Protein AF-A0A6N9UQA6-F1 (afdb_monomer_lite)

pLDDT: mean 85.39, std 16.47, range [44.31, 98.69]

Secondary structure (DSSP, 8-state):
-HHHHHHSPPPPPPTTSTTHHHHHHHTTS-HHHHHHHHHH-GGG-SHHHHHHHHHHHHHTT-HHHHHHHHHHHHHH-SS--HHHHHHHHHHHHHHT-HHHHHHHHHHHHHH-TT-HHHHHHHHHHHHHHHHHHHHTT-----------HHHHHHHHHHHHHHHHHHHHHTTT-

Sequence (173 aa):
PRTVARALPVPLPDASDPAAVLLGGLAADTPDRIAERAQGDPALRTVETALWLCRAYLDAGNAARAEEWVARAKGWSDDYDWRIFWHRGLVHLTRGAVDGAEGEFAATYEALPGEVAPKLALGYCAEYLAERLREAGVREPGLREARPVEAQADAQAAARAGARAAQAEEFYE

Radius of gyration: 20.14 Å; chains: 1; bounding box: 54×27×59 Å

Structure (mmCIF, N/CA/C/O backbone):
data_AF-A0A6N9UQA6-F1
#
_entry.id   AF-A0A6N9UQA6-F1
#
loop_
_atom_site.group_PDB
_atom_site.id
_atom_site.type_symbol
_atom_site.label_atom_id
_atom_site.label_alt_id
_atom_site.label_comp_id
_atom_site.label_asym_id
_atom_site.label_entity_id
_atom_site.label_seq_id
_atom_site.pdbx_PDB_ins_code
_atom_site.Cartn_x
_atom_site.Cartn_y
_atom_site.Cartn_z
_atom_site.occupancy
_atom_site.B_iso_or_equiv
_atom_site.auth_seq_id
_atom_site.auth_comp_id
_atom_site.auth_asym_id
_atom_site.auth_atom_id
_atom_site.pdbx_PDB_model_num
ATOM 1 N N . PRO A 1 1 ? -3.123 0.807 14.748 1.00 91.88 1 PRO A N 1
ATOM 2 C CA . PRO A 1 1 ? -2.955 1.209 13.332 1.00 91.88 1 PRO A CA 1
ATOM 3 C C . PRO A 1 1 ? -1.733 0.587 12.624 1.00 91.88 1 PRO A C 1
ATOM 5 O O . PRO A 1 1 ? -1.930 -0.032 11.586 1.00 91.88 1 PRO A O 1
ATOM 8 N N . ARG A 1 2 ? -0.507 0.642 13.179 1.00 93.81 2 ARG A N 1
ATOM 9 C CA . ARG A 1 2 ? 0.694 0.028 12.550 1.00 93.81 2 ARG A CA 1
ATOM 10 C C . ARG A 1 2 ? 0.561 -1.468 12.251 1.00 93.81 2 ARG A C 1
ATOM 12 O O . ARG A 1 2 ? 0.870 -1.896 11.147 1.00 93.81 2 ARG A O 1
ATOM 19 N N . THR A 1 3 ? 0.089 -2.258 13.215 1.00 93.94 3 THR A N 1
ATOM 20 C CA . THR A 1 3 ? -0.109 -3.706 13.022 1.00 93.94 3 THR A CA 1
ATOM 21 C C . THR A 1 3 ? -1.114 -3.992 11.908 1.00 93.94 3 THR A C 1
ATOM 23 O O . THR A 1 3 ? -0.890 -4.883 11.098 1.00 93.94 3 THR A O 1
ATOM 26 N N . VAL A 1 4 ? -2.181 -3.190 11.820 1.00 95.81 4 VAL A N 1
ATOM 27 C CA . VAL A 1 4 ? -3.193 -3.317 10.762 1.00 95.81 4 VAL A CA 1
ATOM 28 C C . VAL A 1 4 ? -2.606 -2.994 9.393 1.00 95.81 4 VAL A C 1
ATOM 30 O O . VAL A 1 4 ? -2.830 -3.756 8.462 1.00 95.81 4 VAL A O 1
ATOM 33 N N . ALA A 1 5 ? -1.777 -1.952 9.276 1.00 95.19 5 ALA A N 1
ATOM 34 C CA . ALA A 1 5 ? -1.095 -1.629 8.020 1.00 95.19 5 ALA A CA 1
ATOM 35 C C . ALA A 1 5 ? -0.307 -2.826 7.449 1.00 95.19 5 ALA A C 1
ATOM 37 O O . ALA A 1 5 ? -0.316 -3.056 6.245 1.00 95.19 5 ALA A O 1
ATOM 38 N N . ARG A 1 6 ? 0.331 -3.626 8.313 1.00 93.12 6 ARG A N 1
ATOM 39 C CA . ARG A 1 6 ? 1.071 -4.831 7.897 1.00 93.12 6 ARG A CA 1
ATOM 40 C C . ARG A 1 6 ? 0.165 -6.014 7.565 1.00 93.12 6 ARG A C 1
ATOM 42 O O . ARG A 1 6 ? 0.522 -6.823 6.716 1.00 93.12 6 ARG A O 1
ATOM 49 N N . ALA A 1 7 ? -0.985 -6.112 8.229 1.00 94.88 7 ALA A N 1
ATOM 50 C CA . ALA A 1 7 ? -1.945 -7.197 8.044 1.00 94.88 7 ALA A CA 1
ATOM 51 C C . ALA A 1 7 ? -2.837 -7.020 6.804 1.00 94.88 7 ALA A C 1
ATOM 53 O O . ALA A 1 7 ? -3.384 -8.000 6.302 1.00 94.88 7 ALA A O 1
ATOM 54 N N . LEU A 1 8 ? -2.999 -5.789 6.308 1.00 96.12 8 LEU A N 1
ATOM 55 C CA . LEU A 1 8 ? -3.788 -5.526 5.106 1.00 96.12 8 LEU A CA 1
ATOM 56 C C . LEU A 1 8 ? -3.144 -6.169 3.861 1.00 96.12 8 LEU A C 1
ATOM 58 O O . LEU A 1 8 ? -1.915 -6.205 3.771 1.00 96.12 8 LEU A O 1
ATOM 62 N N . PRO A 1 9 ? -3.937 -6.643 2.880 1.00 95.19 9 PRO A N 1
ATOM 63 C CA . PRO A 1 9 ? -3.419 -7.368 1.719 1.00 95.19 9 PRO A CA 1
ATOM 64 C C . PRO A 1 9 ? -2.337 -6.625 0.920 1.00 95.19 9 PRO A C 1
ATOM 66 O O . PRO A 1 9 ? -2.260 -5.392 0.904 1.00 95.19 9 PRO A O 1
ATOM 69 N N . VAL A 1 10 ? -1.501 -7.399 0.230 1.00 93.19 10 VAL A N 1
ATOM 70 C CA . VAL A 1 10 ? -0.534 -6.893 -0.750 1.00 93.19 10 VAL A CA 1
ATOM 71 C C . VAL A 1 10 ? -1.170 -7.027 -2.139 1.00 93.19 10 VAL A C 1
ATOM 73 O O . VAL A 1 10 ? -1.555 -8.142 -2.496 1.00 93.19 10 VAL A O 1
ATOM 76 N N . PRO A 1 11 ? -1.328 -5.933 -2.910 1.00 92.94 11 PRO A N 1
ATOM 77 C CA . PRO A 1 11 ? -1.792 -6.006 -4.292 1.00 92.94 11 PRO A CA 1
ATOM 78 C C . PRO A 1 11 ? -0.909 -6.917 -5.145 1.00 92.94 11 PRO A C 1
ATOM 80 O O . PRO A 1 11 ? 0.302 -6.980 -4.936 1.00 92.94 11 PRO A O 1
ATOM 83 N N . LEU A 1 12 ? -1.511 -7.595 -6.122 1.00 90.25 12 LEU A N 1
ATOM 84 C CA . LEU A 1 12 ? -0.745 -8.366 -7.097 1.00 90.25 12 LEU A CA 1
ATOM 85 C C . LEU A 1 12 ? 0.087 -7.416 -7.980 1.00 90.25 12 LEU A C 1
ATOM 87 O O . LEU A 1 12 ? -0.457 -6.403 -8.439 1.00 90.25 12 LEU A O 1
ATOM 91 N N . PRO A 1 13 ? 1.373 -7.729 -8.223 1.00 90.44 13 PRO A N 1
ATOM 92 C CA . PRO A 1 13 ? 2.183 -6.988 -9.182 1.00 90.44 13 PRO A CA 1
ATOM 93 C C . PRO A 1 13 ? 1.630 -7.090 -10.606 1.00 90.44 13 PRO A C 1
ATOM 95 O O . PRO A 1 13 ? 1.061 -8.119 -10.982 1.00 90.44 13 PRO A O 1
ATOM 98 N N . ASP A 1 14 ? 1.835 -6.049 -11.410 1.00 90.56 14 ASP A N 1
ATOM 99 C CA . ASP A 1 14 ? 1.577 -6.086 -12.847 1.00 90.56 14 ASP A CA 1
ATOM 100 C C . ASP A 1 14 ? 2.545 -7.066 -13.523 1.00 90.56 14 ASP A C 1
ATOM 102 O O . ASP A 1 14 ? 3.761 -6.885 -13.502 1.00 90.56 14 ASP A O 1
ATOM 106 N N . ALA A 1 15 ? 2.002 -8.116 -14.139 1.00 88.12 15 ALA A N 1
ATOM 107 C CA . ALA A 1 15 ? 2.792 -9.142 -14.813 1.00 88.12 15 ALA A CA 1
ATOM 108 C C . ALA A 1 15 ? 3.524 -8.632 -16.069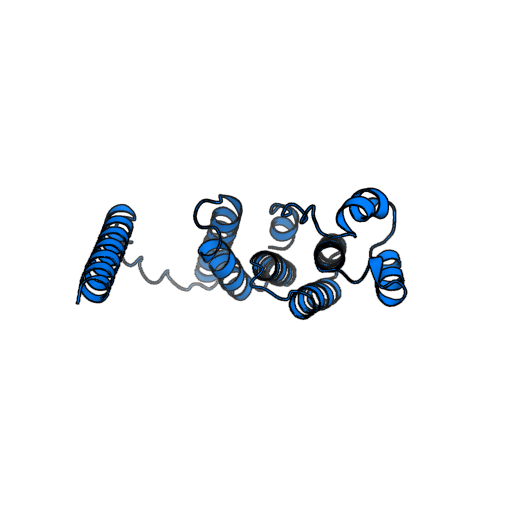 1.00 88.12 15 ALA A C 1
ATOM 110 O O . ALA A 1 15 ? 4.417 -9.318 -16.567 1.00 88.12 15 ALA A O 1
ATOM 111 N N . SER A 1 16 ? 3.139 -7.468 -16.598 1.00 89.12 16 SER A N 1
ATOM 112 C CA . SER A 1 16 ? 3.802 -6.823 -17.732 1.00 89.12 16 SER A CA 1
ATOM 113 C C . SER A 1 16 ? 5.005 -5.964 -17.327 1.00 89.12 16 SER A C 1
ATOM 115 O O . SER A 1 16 ? 5.828 -5.635 -18.184 1.00 89.12 16 SER A O 1
ATOM 117 N N . ASP A 1 17 ? 5.159 -5.649 -16.035 1.00 90.00 17 ASP A N 1
ATOM 118 C CA . ASP A 1 17 ? 6.310 -4.904 -15.533 1.00 90.00 17 ASP A CA 1
ATOM 119 C C . ASP A 1 17 ? 7.577 -5.779 -15.600 1.00 90.00 17 ASP A C 1
ATOM 121 O O . ASP A 1 17 ? 7.591 -6.905 -15.087 1.00 90.00 17 ASP A O 1
ATOM 125 N N . PRO A 1 18 ? 8.678 -5.292 -16.198 1.00 85.19 18 PRO A N 1
ATOM 126 C CA . PRO A 1 18 ? 9.885 -6.094 -16.379 1.00 85.19 18 PRO A CA 1
ATOM 127 C C . PRO A 1 18 ? 10.542 -6.502 -15.050 1.00 85.19 18 PRO A C 1
ATOM 129 O O . PRO A 1 18 ? 11.258 -7.505 -15.001 1.00 85.19 18 PRO A O 1
ATOM 132 N N . ALA A 1 19 ? 10.284 -5.776 -13.959 1.00 85.69 19 ALA A N 1
ATOM 133 C CA . ALA A 1 19 ? 10.770 -6.127 -12.634 1.00 85.69 19 ALA A CA 1
ATOM 134 C C . ALA A 1 19 ? 9.895 -7.177 -11.929 1.00 85.69 19 ALA A C 1
ATOM 136 O O . ALA A 1 19 ? 10.357 -7.770 -10.954 1.00 85.69 19 ALA A O 1
ATOM 137 N N . ALA A 1 20 ? 8.682 -7.482 -12.409 1.00 80.38 20 ALA A N 1
ATOM 138 C CA . ALA A 1 20 ? 7.761 -8.410 -11.743 1.00 80.38 20 ALA A CA 1
ATOM 139 C C . ALA A 1 20 ? 8.366 -9.809 -11.525 1.00 80.38 20 ALA A C 1
ATOM 141 O O . ALA A 1 20 ? 8.200 -10.406 -10.460 1.00 80.38 20 ALA A O 1
ATOM 142 N N . VAL A 1 21 ? 9.142 -10.309 -12.496 1.00 73.62 21 VAL A N 1
ATOM 143 C CA . VAL A 1 21 ? 9.864 -11.593 -12.387 1.00 73.62 21 VAL A CA 1
ATOM 144 C C . VAL A 1 21 ? 11.033 -11.502 -11.398 1.00 73.62 21 VAL A C 1
ATOM 146 O O . VAL A 1 21 ? 11.301 -12.449 -10.658 1.00 73.62 21 VAL A O 1
ATOM 149 N N . LEU A 1 22 ? 11.721 -10.357 -11.354 1.00 68.62 22 LEU A N 1
ATOM 150 C CA . LEU A 1 22 ? 12.877 -10.133 -10.484 1.00 68.62 22 LEU A CA 1
ATOM 151 C C . LEU A 1 22 ? 12.465 -9.997 -9.013 1.00 68.62 22 LEU A C 1
ATOM 153 O O . LEU A 1 22 ? 13.159 -10.518 -8.142 1.00 68.62 22 LEU A O 1
ATOM 157 N N . LEU A 1 23 ? 11.316 -9.385 -8.720 1.00 67.88 23 LEU A N 1
ATOM 158 C CA . LEU A 1 23 ? 10.844 -9.149 -7.348 1.00 67.88 23 LEU A CA 1
ATOM 159 C C . LEU A 1 23 ? 10.601 -10.443 -6.555 1.00 67.88 23 LEU A C 1
ATOM 161 O O . LEU A 1 23 ? 10.806 -10.453 -5.341 1.00 67.88 23 LEU A O 1
ATOM 165 N N . GLY A 1 24 ? 10.286 -11.557 -7.226 1.00 64.62 24 GLY A N 1
ATOM 166 C CA . GLY A 1 24 ? 10.223 -12.880 -6.592 1.00 64.62 24 GLY A CA 1
ATOM 167 C C . GLY A 1 24 ? 11.572 -13.373 -6.041 1.00 64.62 24 GLY A C 1
ATOM 168 O O . GLY A 1 24 ? 11.598 -14.115 -5.062 1.00 64.62 24 GLY A O 1
ATOM 169 N N . GLY A 1 25 ? 12.693 -12.933 -6.626 1.00 63.75 25 GLY A N 1
ATOM 170 C CA . GLY A 1 25 ? 14.057 -13.263 -6.189 1.00 63.75 25 GLY A CA 1
ATOM 171 C C . GLY A 1 25 ? 14.695 -12.234 -5.247 1.00 63.75 25 GLY A C 1
ATOM 172 O O . GLY A 1 25 ? 15.652 -12.559 -4.546 1.00 63.75 25 GLY A O 1
ATOM 173 N N . LEU A 1 26 ? 14.167 -11.006 -5.191 1.00 61.56 26 LEU A N 1
ATOM 174 C CA . LEU A 1 26 ? 14.715 -9.912 -4.372 1.00 61.56 26 LEU A CA 1
ATOM 175 C C . LEU A 1 26 ? 14.307 -9.991 -2.891 1.00 61.56 26 LEU A C 1
ATOM 177 O O . LEU A 1 26 ? 14.892 -9.297 -2.065 1.00 61.56 26 LEU A O 1
ATOM 181 N N . ALA A 1 27 ? 13.373 -10.877 -2.532 1.00 61.31 27 ALA A N 1
ATOM 182 C CA . ALA A 1 27 ? 12.907 -11.071 -1.155 1.00 61.31 27 ALA A CA 1
ATOM 183 C C . ALA A 1 27 ? 14.001 -11.512 -0.157 1.00 61.31 27 ALA A C 1
ATOM 185 O O . ALA A 1 27 ? 13.796 -11.415 1.051 1.00 61.31 27 ALA A O 1
ATOM 186 N N . ALA A 1 28 ? 15.153 -11.992 -0.641 1.00 66.69 28 ALA A N 1
ATOM 187 C CA . ALA A 1 28 ? 16.294 -12.366 0.197 1.00 66.69 28 ALA A CA 1
ATOM 188 C C . ALA A 1 28 ? 17.234 -11.190 0.544 1.00 66.69 28 ALA A C 1
ATOM 190 O O . ALA A 1 28 ? 18.051 -11.317 1.457 1.00 66.69 28 ALA A O 1
ATOM 191 N N . ASP A 1 29 ? 17.147 -10.065 -0.173 1.00 76.12 29 ASP A N 1
ATOM 192 C CA . ASP A 1 29 ? 17.979 -8.875 0.042 1.00 76.12 29 ASP A CA 1
ATOM 193 C C . ASP A 1 29 ? 17.264 -7.842 0.942 1.00 76.12 29 ASP A C 1
ATOM 195 O O . ASP A 1 29 ? 16.044 -7.850 1.110 1.00 76.12 29 ASP A O 1
ATOM 199 N N . THR A 1 30 ? 18.026 -6.921 1.542 1.00 87.94 30 THR A N 1
ATOM 200 C CA . THR A 1 30 ? 17.452 -5.833 2.353 1.00 87.94 30 THR A CA 1
ATOM 201 C C . THR A 1 30 ? 16.819 -4.752 1.467 1.00 87.94 30 THR A C 1
ATOM 203 O O . THR A 1 30 ? 17.320 -4.497 0.366 1.00 87.94 30 THR A O 1
ATOM 206 N N . PRO A 1 31 ? 15.776 -4.037 1.941 1.00 92.56 31 PRO A N 1
ATOM 207 C CA . PRO A 1 31 ? 15.154 -2.961 1.165 1.00 92.56 31 PRO A CA 1
ATOM 208 C C . PRO A 1 31 ? 16.150 -1.870 0.750 1.00 92.56 31 PRO A C 1
ATOM 210 O O . PRO A 1 31 ? 16.035 -1.335 -0.347 1.00 92.56 31 PRO A O 1
ATOM 213 N N . ASP A 1 32 ? 17.169 -1.580 1.566 1.00 93.75 32 ASP A N 1
ATOM 214 C CA . ASP A 1 32 ? 18.204 -0.598 1.220 1.00 93.75 32 ASP A CA 1
ATOM 215 C C . ASP A 1 32 ? 19.069 -1.039 0.033 1.00 93.75 32 ASP A C 1
ATOM 217 O O . ASP A 1 32 ? 19.308 -0.245 -0.874 1.00 93.75 32 ASP A O 1
ATOM 221 N N . ARG A 1 33 ? 19.464 -2.318 -0.031 1.00 91.44 33 ARG A N 1
ATOM 222 C CA . ARG A 1 33 ? 20.227 -2.845 -1.175 1.00 91.44 33 ARG A CA 1
ATOM 223 C C . ARG A 1 33 ? 19.424 -2.791 -2.466 1.00 91.44 33 ARG A C 1
ATOM 225 O O . ARG A 1 33 ? 19.965 -2.458 -3.518 1.00 91.44 33 ARG A O 1
ATOM 232 N N . ILE A 1 34 ? 18.135 -3.114 -2.398 1.00 91.19 34 ILE A N 1
ATOM 233 C CA . ILE A 1 34 ? 17.253 -3.036 -3.565 1.00 91.19 34 ILE A CA 1
ATOM 234 C C . ILE A 1 34 ? 17.040 -1.577 -3.982 1.00 91.19 34 ILE A C 1
ATOM 236 O O . ILE A 1 34 ? 17.119 -1.265 -5.168 1.00 91.19 34 ILE A O 1
ATOM 240 N N . ALA A 1 35 ? 16.862 -0.671 -3.018 1.00 93.62 35 ALA A N 1
ATOM 241 C CA . ALA A 1 35 ? 16.752 0.763 -3.262 1.00 93.62 35 ALA A CA 1
ATOM 242 C C . ALA A 1 35 ? 18.006 1.352 -3.931 1.00 93.62 35 ALA A C 1
ATOM 244 O O . ALA A 1 35 ? 17.875 2.209 -4.803 1.00 93.62 35 ALA A O 1
ATOM 245 N N . GLU A 1 36 ? 19.205 0.911 -3.544 1.00 93.12 36 GLU A N 1
ATOM 246 C CA . GLU A 1 36 ? 20.466 1.292 -4.192 1.00 93.12 36 GLU A CA 1
ATOM 247 C C . GLU A 1 36 ? 20.542 0.766 -5.630 1.00 93.12 36 GLU A C 1
ATOM 249 O O . GLU A 1 36 ? 20.827 1.531 -6.552 1.00 93.12 36 GLU A O 1
ATOM 254 N N . ARG A 1 37 ? 20.219 -0.515 -5.855 1.00 90.38 37 ARG A N 1
ATOM 255 C CA . ARG A 1 37 ? 20.204 -1.098 -7.208 1.00 90.38 37 ARG A CA 1
ATOM 256 C C . ARG A 1 37 ? 19.211 -0.385 -8.127 1.00 90.38 37 ARG A C 1
ATOM 258 O O . ARG A 1 37 ? 19.574 -0.057 -9.249 1.00 90.38 37 ARG A O 1
ATOM 265 N N . ALA A 1 38 ? 18.013 -0.062 -7.641 1.00 91.00 38 ALA A N 1
ATOM 266 C CA . ALA A 1 38 ? 16.995 0.661 -8.407 1.00 91.00 38 ALA A CA 1
ATOM 267 C C . ALA A 1 38 ? 17.418 2.085 -8.824 1.00 91.00 38 ALA A C 1
ATOM 269 O O . ALA A 1 38 ? 16.848 2.649 -9.756 1.00 91.00 38 ALA A O 1
ATOM 270 N N . GLN A 1 39 ? 18.414 2.682 -8.157 1.00 88.44 39 GLN A N 1
ATOM 271 C CA . GLN A 1 39 ? 18.993 3.964 -8.579 1.00 88.44 39 GLN A CA 1
ATOM 272 C C . GLN A 1 39 ? 20.021 3.804 -9.705 1.00 88.44 39 GLN A C 1
ATOM 274 O O . GLN A 1 39 ? 20.163 4.712 -10.522 1.00 88.44 39 GLN A O 1
ATOM 279 N N . GLY A 1 40 ? 20.744 2.682 -9.733 1.00 89.00 40 GLY A N 1
ATOM 280 C CA . GLY A 1 40 ? 21.806 2.417 -10.706 1.00 89.00 40 GLY A CA 1
ATOM 281 C C . GLY A 1 40 ? 21.365 1.629 -11.940 1.00 89.00 40 GLY A C 1
ATOM 282 O O . GLY A 1 40 ? 22.020 1.726 -12.975 1.00 89.00 40 GLY A O 1
ATOM 283 N N . ASP A 1 41 ? 20.274 0.869 -11.847 1.00 90.25 41 ASP A N 1
ATOM 284 C CA . ASP A 1 41 ? 19.782 -0.012 -12.906 1.00 90.25 41 ASP A CA 1
ATOM 285 C C . ASP A 1 41 ? 18.401 0.441 -13.416 1.00 90.25 41 ASP A C 1
ATOM 287 O O . ASP A 1 41 ? 17.399 0.298 -12.706 1.00 90.25 41 ASP A O 1
ATOM 291 N N . PRO A 1 42 ? 18.309 0.957 -14.658 1.00 88.94 42 PRO A N 1
ATOM 292 C CA . PRO A 1 42 ? 17.037 1.319 -15.276 1.00 88.94 42 PRO A CA 1
ATOM 293 C C . PRO A 1 42 ? 16.011 0.181 -15.322 1.00 88.94 42 PRO A C 1
ATOM 295 O O . PRO A 1 42 ? 14.817 0.470 -15.287 1.00 88.94 42 PRO A O 1
ATOM 298 N N . ALA A 1 43 ? 16.438 -1.087 -15.360 1.00 88.62 43 ALA A N 1
ATOM 299 C CA . ALA A 1 43 ? 15.532 -2.237 -15.378 1.00 88.62 43 ALA A CA 1
ATOM 300 C C . ALA A 1 43 ? 14.763 -2.420 -14.059 1.00 88.62 43 ALA A C 1
ATOM 302 O O . ALA A 1 43 ? 13.699 -3.032 -14.047 1.00 88.62 43 ALA A O 1
ATOM 303 N N . LEU A 1 44 ? 15.278 -1.866 -12.957 1.00 89.69 44 LEU A N 1
ATOM 304 C CA . LEU A 1 44 ? 14.634 -1.860 -11.640 1.00 89.69 44 LEU A CA 1
ATOM 305 C C . LEU A 1 44 ? 13.934 -0.529 -11.337 1.00 89.69 44 LEU A C 1
ATOM 307 O O . LEU A 1 44 ? 13.314 -0.369 -10.287 1.00 89.69 44 LEU A O 1
ATOM 311 N N . ARG A 1 45 ? 14.012 0.456 -12.235 1.00 92.31 45 ARG A N 1
ATOM 312 C CA . ARG A 1 45 ? 13.355 1.754 -12.059 1.00 92.31 45 ARG A CA 1
ATOM 313 C C . ARG A 1 45 ? 11.904 1.700 -12.542 1.00 92.31 45 ARG A C 1
ATOM 315 O O . ARG A 1 45 ? 11.530 2.411 -13.473 1.00 92.31 45 ARG A O 1
ATOM 322 N N . THR A 1 46 ? 11.114 0.836 -11.911 1.00 94.25 46 THR A N 1
ATOM 323 C CA . THR A 1 46 ? 9.732 0.530 -12.304 1.00 94.25 46 THR A CA 1
ATOM 324 C C . THR A 1 46 ? 8.735 0.770 -11.173 1.00 94.25 46 THR A C 1
ATOM 326 O O . THR A 1 46 ? 9.114 0.854 -9.997 1.00 94.25 46 THR A O 1
ATOM 329 N N . VAL A 1 47 ? 7.448 0.895 -11.521 1.00 95.06 47 VAL A N 1
ATOM 330 C CA . VAL A 1 47 ? 6.368 1.086 -10.539 1.00 95.06 47 VAL A CA 1
ATOM 331 C C . VAL A 1 47 ? 6.322 -0.095 -9.572 1.00 95.06 47 VAL A C 1
ATOM 333 O O . VAL A 1 47 ? 6.271 0.129 -8.362 1.00 95.06 47 VAL A O 1
ATOM 336 N N . GLU A 1 48 ? 6.443 -1.332 -10.062 1.00 94.38 48 GLU A N 1
ATOM 337 C CA . GLU A 1 48 ? 6.418 -2.517 -9.195 1.00 94.38 48 GLU A CA 1
ATOM 338 C C . GLU A 1 48 ? 7.576 -2.541 -8.200 1.00 94.38 48 GLU A C 1
ATOM 340 O O . GLU A 1 48 ? 7.377 -2.823 -7.016 1.00 94.38 48 GLU A O 1
ATOM 345 N N . THR A 1 49 ? 8.780 -2.161 -8.637 1.00 94.94 49 THR A N 1
ATOM 346 C CA . THR A 1 49 ? 9.928 -2.062 -7.725 1.00 94.94 49 THR A CA 1
ATOM 347 C C . THR A 1 49 ? 9.681 -1.019 -6.637 1.00 94.94 49 THR A C 1
ATOM 349 O O . THR A 1 49 ? 9.973 -1.254 -5.462 1.00 94.94 49 THR A O 1
ATOM 352 N N . ALA A 1 50 ? 9.104 0.129 -6.997 1.00 96.31 50 ALA A N 1
ATOM 353 C CA . ALA A 1 50 ? 8.799 1.187 -6.044 1.00 96.31 50 ALA A CA 1
ATOM 354 C C . ALA A 1 50 ? 7.705 0.791 -5.037 1.00 96.31 50 ALA A C 1
ATOM 356 O O . ALA A 1 50 ? 7.847 1.068 -3.843 1.00 96.31 50 ALA A O 1
ATOM 357 N N . LEU A 1 51 ? 6.639 0.119 -5.478 1.00 96.06 51 LEU A N 1
ATOM 358 C CA . LEU A 1 51 ? 5.574 -0.367 -4.594 1.00 96.06 51 LEU A CA 1
ATOM 359 C C . LEU A 1 51 ? 6.076 -1.481 -3.664 1.00 96.06 51 LEU A C 1
ATOM 361 O O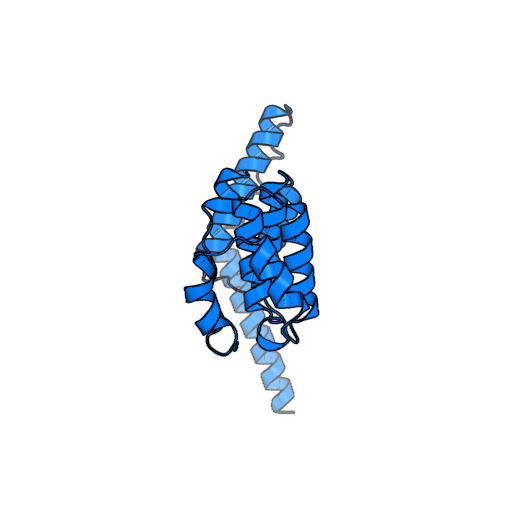 . LEU A 1 51 ? 5.796 -1.454 -2.462 1.00 96.06 51 LEU A O 1
ATOM 365 N N . TRP A 1 52 ? 6.903 -2.397 -4.172 1.00 94.94 52 TRP A N 1
ATOM 366 C CA . TRP A 1 52 ? 7.556 -3.415 -3.348 1.00 94.94 52 TRP A CA 1
ATOM 367 C C . TRP A 1 52 ? 8.458 -2.791 -2.276 1.00 94.94 52 TRP A C 1
ATOM 369 O O . TRP A 1 52 ? 8.349 -3.138 -1.098 1.00 94.94 52 TRP A O 1
ATOM 379 N N . LEU A 1 53 ? 9.296 -1.811 -2.645 1.00 95.81 53 LEU A N 1
ATOM 380 C CA . LEU A 1 53 ? 10.155 -1.088 -1.701 1.00 95.81 53 LEU A CA 1
ATOM 381 C C . LEU A 1 53 ? 9.337 -0.334 -0.655 1.00 95.81 53 LEU A C 1
ATOM 383 O O . LEU A 1 53 ? 9.681 -0.367 0.528 1.00 95.81 53 LEU A O 1
ATOM 387 N N . CYS A 1 54 ? 8.236 0.304 -1.062 1.00 97.31 54 CYS A N 1
ATOM 388 C CA . CYS A 1 54 ? 7.300 0.925 -0.132 1.00 97.31 54 CYS A CA 1
ATOM 389 C C . CYS A 1 54 ? 6.852 -0.087 0.929 1.00 97.31 54 CYS A C 1
ATOM 391 O O . CYS A 1 54 ? 7.005 0.171 2.126 1.00 97.31 54 CYS A O 1
ATOM 393 N N . ARG A 1 55 ? 6.389 -1.270 0.507 1.00 95.31 55 ARG A N 1
ATOM 394 C CA . ARG A 1 55 ? 5.927 -2.314 1.426 1.00 95.31 55 ARG A CA 1
ATOM 395 C C . ARG A 1 55 ? 7.038 -2.823 2.345 1.00 95.31 55 ARG A C 1
ATOM 397 O O . ARG A 1 55 ? 6.845 -2.849 3.559 1.00 95.31 55 ARG A O 1
ATOM 404 N N . ALA A 1 56 ? 8.213 -3.123 1.798 1.00 94.25 56 ALA A N 1
ATOM 405 C CA . ALA A 1 56 ? 9.353 -3.604 2.573 1.00 94.25 56 ALA A CA 1
ATOM 406 C C . ALA A 1 56 ? 9.796 -2.595 3.654 1.00 94.25 56 ALA A C 1
ATOM 408 O O . ALA A 1 56 ? 10.094 -2.977 4.788 1.00 94.25 56 ALA A O 1
ATOM 409 N N . TYR A 1 57 ? 9.780 -1.291 3.354 1.00 96.38 57 TYR A N 1
ATOM 410 C CA . TYR A 1 57 ? 10.076 -0.263 4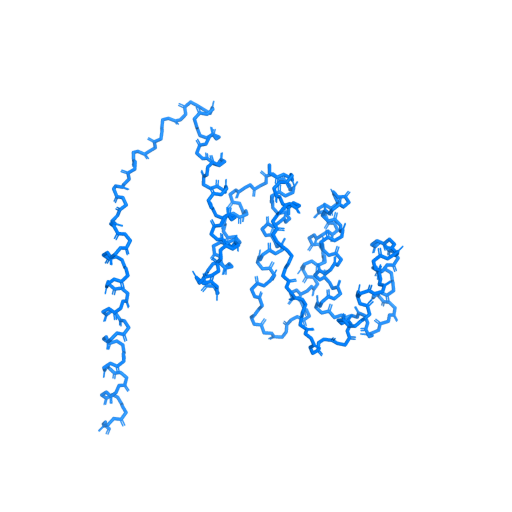.354 1.00 96.38 57 TYR A CA 1
ATOM 411 C C . TYR A 1 57 ? 8.975 -0.115 5.415 1.00 96.38 57 TYR A C 1
ATOM 413 O O . TYR A 1 57 ? 9.300 0.136 6.577 1.00 96.38 57 TYR A O 1
ATOM 421 N N . LEU A 1 58 ? 7.694 -0.308 5.079 1.00 96.12 58 LEU A N 1
ATOM 422 C CA . LEU A 1 58 ? 6.608 -0.344 6.075 1.00 96.12 58 LEU A CA 1
ATOM 423 C C . LEU A 1 58 ? 6.759 -1.533 7.040 1.00 96.12 58 LEU A C 1
ATOM 425 O O . LEU A 1 58 ? 6.591 -1.381 8.260 1.00 96.12 58 LEU A O 1
ATOM 429 N N . ASP A 1 59 ? 7.163 -2.692 6.525 1.00 92.94 59 ASP A N 1
ATOM 430 C CA . ASP A 1 59 ? 7.455 -3.884 7.329 1.00 92.94 59 ASP A CA 1
ATOM 431 C C . ASP A 1 59 ? 8.685 -3.679 8.229 1.00 92.94 59 ASP A C 1
ATOM 433 O O . ASP A 1 59 ? 8.678 -4.084 9.394 1.00 92.94 59 ASP A O 1
ATOM 437 N N . ALA A 1 60 ? 9.680 -2.918 7.767 1.00 92.31 60 ALA A N 1
ATOM 438 C CA . ALA A 1 60 ? 10.796 -2.443 8.589 1.00 92.31 60 ALA A CA 1
ATOM 439 C C . ALA A 1 60 ? 10.417 -1.292 9.552 1.00 92.31 60 ALA A C 1
ATOM 441 O O . ALA A 1 60 ? 11.211 -0.906 10.407 1.00 92.31 60 ALA A O 1
ATOM 442 N N . GLY A 1 61 ? 9.205 -0.734 9.447 1.00 91.44 61 GLY A N 1
ATOM 443 C CA . GLY A 1 61 ? 8.725 0.380 10.276 1.00 91.44 61 GLY A CA 1
ATOM 444 C C . GLY A 1 61 ? 9.226 1.766 9.849 1.00 91.44 61 GLY A C 1
ATOM 445 O O . GLY A 1 61 ? 8.997 2.744 10.562 1.00 91.44 61 GLY A O 1
ATOM 446 N N . ASN A 1 62 ? 9.870 1.876 8.687 1.00 96.00 62 ASN A N 1
ATOM 447 C CA . ASN A 1 62 ? 10.403 3.117 8.140 1.00 96.00 62 ASN A CA 1
ATOM 448 C C . ASN A 1 62 ? 9.383 3.811 7.220 1.00 96.00 62 ASN A C 1
ATOM 450 O O . ASN A 1 62 ? 9.460 3.757 5.992 1.00 96.00 62 ASN A O 1
ATOM 454 N N . ALA A 1 63 ? 8.419 4.501 7.829 1.00 96.75 63 ALA A N 1
ATOM 455 C CA . ALA A 1 63 ? 7.361 5.197 7.095 1.00 96.75 63 ALA A CA 1
ATOM 456 C C . ALA A 1 63 ? 7.858 6.384 6.247 1.00 96.75 63 ALA A C 1
ATOM 458 O O . ALA A 1 63 ? 7.144 6.822 5.349 1.00 96.75 63 ALA A O 1
ATOM 459 N N . ALA A 1 64 ? 9.037 6.944 6.539 1.00 98.06 64 ALA A N 1
ATOM 460 C CA . ALA A 1 64 ? 9.618 8.024 5.739 1.00 98.06 64 ALA A CA 1
ATOM 461 C C . ALA A 1 64 ? 10.077 7.485 4.381 1.00 98.06 64 ALA A C 1
ATOM 463 O O . ALA A 1 64 ? 9.611 7.938 3.341 1.00 98.06 64 ALA A O 1
ATOM 464 N N . ARG A 1 65 ? 10.885 6.420 4.390 1.00 98.19 65 ARG A N 1
ATOM 465 C CA . ARG A 1 65 ? 11.337 5.760 3.159 1.00 98.19 65 ARG A CA 1
ATOM 466 C C . ARG A 1 65 ? 10.180 5.176 2.360 1.00 98.19 65 ARG A C 1
ATOM 468 O O . ARG A 1 65 ? 10.163 5.309 1.141 1.00 98.19 65 ARG A O 1
ATOM 475 N N . ALA A 1 66 ? 9.191 4.590 3.033 1.00 98.25 66 ALA A N 1
ATOM 476 C CA . ALA A 1 66 ? 7.992 4.100 2.365 1.00 98.25 66 ALA A CA 1
ATOM 477 C C . ALA A 1 66 ? 7.240 5.208 1.602 1.00 98.25 66 ALA A C 1
ATOM 479 O O . ALA A 1 66 ? 6.821 4.986 0.467 1.00 98.25 66 ALA A O 1
ATOM 480 N N . GLU A 1 67 ? 7.112 6.401 2.194 1.00 98.56 67 GLU A N 1
ATOM 481 C CA . GLU A 1 67 ? 6.488 7.561 1.544 1.00 98.56 67 GLU A CA 1
ATOM 482 C C . GLU A 1 67 ? 7.270 8.015 0.307 1.00 98.56 67 GLU A C 1
ATOM 484 O O . GLU A 1 67 ? 6.688 8.256 -0.751 1.00 98.56 67 GLU A O 1
ATOM 489 N N . GLU A 1 68 ? 8.598 8.079 0.404 1.00 98.50 68 GLU A N 1
ATOM 490 C CA . GLU A 1 68 ? 9.431 8.446 -0.739 1.00 98.50 68 GLU A CA 1
ATOM 491 C C . GLU A 1 68 ? 9.268 7.464 -1.910 1.00 98.50 68 GLU A C 1
ATOM 493 O O . GLU A 1 68 ? 9.293 7.866 -3.074 1.00 98.50 68 GLU A O 1
ATOM 498 N N . TRP A 1 69 ? 9.125 6.168 -1.626 1.00 98.25 69 TRP A N 1
ATOM 499 C CA . TRP A 1 69 ? 8.979 5.144 -2.660 1.00 98.25 69 TRP A CA 1
ATOM 500 C C . TRP A 1 69 ? 7.586 5.124 -3.287 1.00 98.25 69 TRP A C 1
ATOM 502 O O . TRP A 1 69 ? 7.494 5.033 -4.509 1.00 98.25 69 TRP A O 1
ATOM 512 N N . VAL A 1 70 ? 6.507 5.330 -2.524 1.00 98.38 70 VAL A N 1
ATOM 513 C CA . VAL A 1 70 ? 5.172 5.495 -3.134 1.00 98.38 70 VAL A CA 1
ATOM 514 C C . VAL A 1 70 ? 5.067 6.798 -3.944 1.00 98.38 70 VAL A C 1
ATOM 516 O O . VAL A 1 70 ? 4.380 6.838 -4.964 1.00 98.38 70 VAL A O 1
ATOM 519 N N . ALA A 1 71 ? 5.795 7.855 -3.566 1.00 98.38 71 ALA A N 1
ATOM 520 C CA . ALA A 1 71 ? 5.900 9.069 -4.378 1.00 98.38 71 ALA A CA 1
ATOM 521 C C . ALA A 1 71 ? 6.637 8.818 -5.705 1.00 98.38 71 ALA A C 1
ATOM 523 O O . ALA A 1 71 ? 6.198 9.306 -6.746 1.00 98.38 71 ALA A O 1
ATOM 524 N N . ARG A 1 72 ? 7.711 8.014 -5.693 1.00 97.56 72 ARG A N 1
ATOM 525 C CA . ARG A 1 72 ? 8.393 7.567 -6.921 1.00 97.56 72 ARG A CA 1
ATOM 526 C C . ARG A 1 72 ? 7.480 6.724 -7.801 1.00 97.56 72 ARG A C 1
ATOM 528 O O . ARG A 1 72 ? 7.383 7.022 -8.983 1.00 97.56 72 ARG A O 1
ATOM 535 N N . ALA A 1 73 ? 6.757 5.761 -7.223 1.00 97.12 73 ALA A N 1
ATOM 536 C CA . ALA A 1 73 ? 5.768 4.967 -7.952 1.00 97.12 73 ALA A CA 1
ATOM 537 C C . ALA A 1 73 ? 4.755 5.869 -8.675 1.00 97.12 73 ALA A C 1
ATOM 539 O O . ALA A 1 73 ? 4.497 5.677 -9.857 1.00 97.12 73 ALA A O 1
ATOM 540 N N . LYS A 1 74 ? 4.259 6.923 -8.007 1.00 97.06 74 LYS A N 1
ATOM 541 C CA . LYS A 1 74 ? 3.376 7.912 -8.643 1.00 97.06 74 LYS A CA 1
ATOM 542 C C . LYS A 1 74 ? 4.044 8.697 -9.764 1.00 97.06 74 LYS A C 1
ATOM 544 O O . LYS A 1 74 ? 3.390 8.956 -10.763 1.00 97.06 74 LYS A O 1
ATOM 549 N N . GLY A 1 75 ? 5.303 9.090 -9.596 1.00 96.19 75 GLY A N 1
ATOM 550 C CA . GLY A 1 75 ? 6.053 9.809 -10.627 1.00 96.19 75 GLY A CA 1
ATOM 5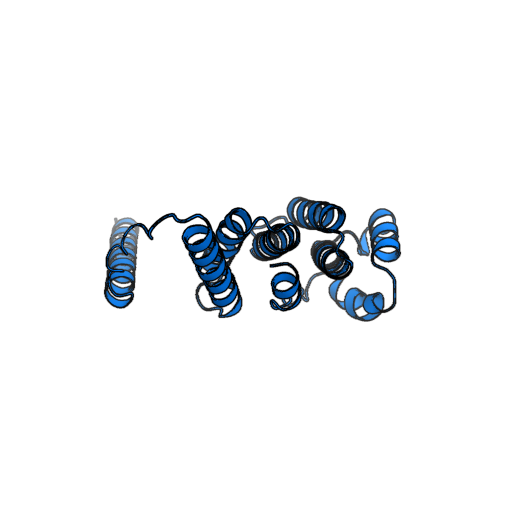51 C C . GLY A 1 75 ? 6.442 8.951 -11.834 1.00 96.19 75 GLY A C 1
ATOM 552 O O . GLY A 1 75 ? 6.773 9.509 -12.873 1.00 96.19 75 GLY A O 1
ATOM 553 N N . TRP A 1 76 ? 6.437 7.624 -11.695 1.00 93.44 76 TRP A N 1
ATOM 554 C CA . TRP A 1 76 ? 6.763 6.668 -12.761 1.00 93.44 76 TRP A CA 1
ATOM 555 C C . TRP A 1 76 ? 5.534 6.013 -13.392 1.00 93.44 76 TRP A C 1
ATOM 557 O O . TRP A 1 76 ? 5.675 5.268 -14.353 1.00 93.44 76 TRP A O 1
ATOM 567 N N . SER A 1 77 ? 4.350 6.247 -12.831 1.00 90.25 77 SER A N 1
ATOM 568 C CA . SER A 1 77 ? 3.094 5.740 -13.364 1.00 90.25 77 SER A CA 1
ATOM 569 C C . SER A 1 77 ? 2.545 6.735 -14.383 1.00 90.25 77 SER A C 1
ATOM 571 O O . SER A 1 77 ? 2.282 7.889 -14.037 1.00 90.25 77 SER A O 1
ATOM 573 N N . ASP A 1 78 ? 2.379 6.282 -15.625 1.00 81.38 78 ASP A N 1
ATOM 574 C CA . ASP A 1 78 ? 1.843 7.100 -16.720 1.00 81.38 78 ASP A CA 1
ATOM 575 C C . ASP A 1 78 ? 0.311 7.250 -16.647 1.00 81.38 78 ASP A C 1
ATOM 577 O O . ASP A 1 78 ? -0.249 8.205 -17.185 1.00 81.38 78 ASP A O 1
ATOM 581 N N . ASP A 1 79 ? -0.357 6.357 -15.909 1.00 87.25 79 ASP A N 1
ATOM 582 C CA . ASP A 1 79 ? -1.812 6.252 -15.821 1.00 87.25 79 ASP A CA 1
ATOM 583 C C . ASP A 1 79 ? -2.346 6.409 -14.386 1.00 87.25 79 ASP A C 1
ATOM 585 O O . ASP A 1 79 ? -1.630 6.584 -13.392 1.00 87.25 79 ASP A O 1
ATOM 589 N N . TYR A 1 80 ? -3.672 6.370 -14.260 1.00 91.19 80 TYR A N 1
ATOM 590 C CA . TYR A 1 80 ? -4.311 6.222 -12.961 1.00 91.19 80 TYR A CA 1
ATOM 591 C C . TYR A 1 80 ? -4.023 4.827 -12.382 1.00 91.19 80 TYR A C 1
ATOM 593 O O . TYR A 1 80 ? -4.530 3.824 -12.878 1.00 91.19 80 TYR A O 1
ATOM 601 N N . ASP A 1 81 ? -3.257 4.776 -11.290 1.00 95.62 81 ASP A N 1
ATOM 602 C CA . ASP A 1 81 ? -2.972 3.546 -10.547 1.00 95.62 81 ASP A CA 1
ATOM 603 C C . ASP A 1 81 ? -3.517 3.632 -9.113 1.00 95.62 81 ASP A C 1
ATOM 605 O O . ASP A 1 81 ? -2.999 4.360 -8.255 1.00 95.62 81 ASP A O 1
ATOM 609 N N . TRP A 1 82 ? -4.573 2.860 -8.843 1.00 97.25 82 TRP A N 1
ATOM 610 C CA . TRP A 1 82 ? -5.228 2.788 -7.535 1.00 97.25 82 TRP A CA 1
ATOM 611 C C . TRP A 1 82 ? -4.278 2.315 -6.422 1.00 97.25 82 TRP A C 1
ATOM 613 O O . TRP A 1 82 ? -4.454 2.673 -5.254 1.00 97.25 82 TRP A O 1
ATOM 623 N N . ARG A 1 83 ? -3.239 1.534 -6.762 1.00 97.75 83 ARG A N 1
ATOM 624 C CA . ARG A 1 83 ? -2.293 0.957 -5.792 1.00 97.75 83 ARG A CA 1
ATOM 625 C C . ARG A 1 83 ? -1.483 2.033 -5.093 1.00 97.75 83 ARG A C 1
ATOM 627 O O . ARG A 1 83 ? -1.014 1.809 -3.979 1.00 97.75 83 ARG A O 1
ATOM 634 N N . ILE A 1 84 ? -1.342 3.204 -5.704 1.00 98.38 84 ILE A N 1
ATOM 635 C CA . ILE A 1 84 ? -0.668 4.350 -5.097 1.00 98.38 84 ILE A CA 1
ATOM 636 C C . ILE A 1 84 ? -1.455 4.838 -3.880 1.00 98.38 84 ILE A C 1
ATOM 638 O O . ILE A 1 84 ? -0.863 5.022 -2.817 1.00 98.38 84 ILE A O 1
ATOM 642 N N . PHE A 1 85 ? -2.775 4.992 -4.013 1.00 98.50 85 PHE A N 1
ATOM 643 C CA . PHE A 1 85 ? -3.643 5.387 -2.901 1.00 98.50 85 PHE A CA 1
ATOM 644 C C . PHE A 1 85 ? -3.637 4.312 -1.813 1.00 98.50 85 PHE A C 1
ATOM 646 O O . PHE A 1 85 ? -3.417 4.611 -0.641 1.00 98.50 85 PHE A O 1
ATOM 653 N N . TRP A 1 86 ? -3.721 3.035 -2.202 1.00 98.62 86 TRP A N 1
ATOM 654 C CA . TRP A 1 86 ? -3.597 1.923 -1.257 1.00 98.62 86 TRP A CA 1
ATOM 655 C C . TRP A 1 86 ? -2.322 2.029 -0.407 1.00 98.62 86 TRP A C 1
ATOM 657 O O . TRP A 1 86 ? -2.393 2.031 0.821 1.00 98.62 86 TRP A O 1
ATOM 667 N N . HIS A 1 87 ? -1.153 2.192 -1.037 1.00 98.69 87 HIS A N 1
ATOM 668 C CA . HIS A 1 87 ? 0.125 2.283 -0.325 1.00 98.69 87 HIS A CA 1
ATOM 669 C C . HIS A 1 87 ? 0.264 3.567 0.508 1.00 98.69 87 HIS A C 1
ATOM 671 O O . HIS A 1 87 ? 0.822 3.513 1.606 1.00 98.69 87 HIS A O 1
ATOM 677 N N . ARG A 1 88 ? -0.282 4.705 0.059 1.00 98.69 88 ARG A N 1
ATOM 678 C CA . ARG A 1 88 ? -0.351 5.932 0.874 1.00 98.69 88 ARG A CA 1
ATOM 679 C C . ARG A 1 88 ? -1.191 5.728 2.132 1.00 98.69 88 ARG A C 1
ATOM 681 O O . ARG A 1 88 ? -0.746 6.105 3.216 1.00 98.69 88 ARG A O 1
ATOM 688 N N . GLY A 1 89 ? -2.333 5.048 2.029 1.00 98.62 89 GLY A N 1
ATOM 689 C CA . GLY A 1 89 ? -3.145 4.662 3.185 1.00 98.62 89 GLY A CA 1
ATOM 690 C C . GLY A 1 89 ? -2.351 3.838 4.204 1.00 98.62 89 GLY A C 1
ATOM 691 O O . GLY A 1 89 ? -2.377 4.121 5.405 1.00 98.62 89 GLY A O 1
ATOM 692 N N . LEU A 1 90 ? -1.540 2.881 3.741 1.00 98.69 90 LEU A N 1
ATOM 693 C CA . LEU A 1 90 ? -0.655 2.099 4.616 1.00 98.69 90 LEU A CA 1
ATOM 694 C C . LEU A 1 90 ? 0.431 2.956 5.292 1.00 98.69 90 LEU A C 1
ATOM 696 O O . LEU A 1 90 ? 0.729 2.753 6.476 1.00 98.69 90 LEU A O 1
ATOM 700 N N . VAL A 1 91 ? 1.009 3.931 4.579 1.00 98.69 91 VAL A N 1
ATOM 701 C CA . VAL A 1 91 ? 1.956 4.910 5.147 1.00 98.69 91 VAL A CA 1
ATOM 702 C C . VAL A 1 91 ? 1.281 5.719 6.256 1.00 98.69 91 VAL A C 1
ATOM 704 O O . VAL A 1 91 ? 1.830 5.824 7.359 1.00 98.69 91 VAL A O 1
ATOM 707 N N . HIS A 1 92 ? 0.072 6.229 6.012 1.00 98.56 92 HIS A N 1
ATOM 708 C CA . HIS A 1 92 ? -0.716 6.966 6.999 1.00 98.56 92 HIS A CA 1
ATOM 709 C C . HIS A 1 92 ? -1.022 6.124 8.243 1.00 98.56 92 HIS A C 1
ATOM 711 O O . HIS A 1 92 ? -0.720 6.555 9.361 1.00 98.56 92 HIS A O 1
ATOM 717 N N . LEU A 1 93 ? -1.508 4.888 8.078 1.00 97.94 93 LEU A N 1
ATOM 718 C CA . LEU A 1 93 ? -1.732 3.969 9.200 1.00 97.94 93 LEU A CA 1
ATOM 719 C C . LEU A 1 93 ? -0.444 3.684 9.982 1.00 97.94 93 LEU A C 1
ATOM 721 O O . LEU A 1 93 ? -0.463 3.603 11.214 1.00 97.94 93 LEU A O 1
ATOM 725 N N . THR A 1 94 ? 0.690 3.568 9.294 1.00 97.38 94 THR A N 1
ATOM 726 C CA . THR A 1 94 ? 1.983 3.320 9.942 1.00 97.38 94 THR A CA 1
ATOM 727 C C . THR A 1 94 ? 2.444 4.520 10.776 1.00 97.38 94 THR A C 1
ATOM 729 O O . THR A 1 94 ? 3.051 4.348 11.836 1.00 97.38 94 THR A O 1
ATOM 732 N N . ARG A 1 95 ? 2.092 5.739 10.355 1.00 97.19 95 ARG A N 1
ATOM 733 C CA . ARG A 1 95 ? 2.308 6.983 11.113 1.00 97.19 95 ARG A CA 1
ATOM 734 C C . ARG A 1 95 ? 1.258 7.228 12.201 1.00 97.19 95 ARG A C 1
ATOM 736 O O . ARG A 1 95 ? 1.455 8.107 13.030 1.00 97.19 95 ARG A O 1
ATOM 743 N N . GLY A 1 96 ? 0.179 6.444 12.230 1.00 96.31 96 GLY A N 1
ATOM 744 C CA . GLY A 1 96 ? -0.961 6.651 13.129 1.00 96.31 96 GLY A CA 1
ATOM 745 C C . GLY A 1 96 ? -1.927 7.750 12.673 1.00 96.31 96 GLY A C 1
ATOM 746 O O . GLY A 1 96 ? -2.816 8.115 13.432 1.00 96.31 96 GLY A O 1
ATOM 747 N N . ALA A 1 97 ? -1.778 8.259 11.449 1.00 97.56 97 ALA A N 1
ATOM 748 C CA . ALA A 1 97 ? -2.627 9.293 10.866 1.00 97.56 97 ALA A CA 1
ATOM 749 C C . ALA A 1 97 ? -3.865 8.664 10.205 1.00 97.56 97 ALA A C 1
ATOM 751 O O . ALA A 1 97 ? -3.953 8.602 8.981 1.00 97.56 97 ALA A O 1
ATOM 752 N N . VAL A 1 98 ? -4.787 8.133 11.011 1.00 98.19 98 VAL A N 1
ATOM 753 C CA . VAL A 1 98 ? -5.910 7.323 10.505 1.00 98.19 98 VAL A CA 1
ATOM 754 C C . VAL A 1 98 ? -6.901 8.133 9.661 1.00 98.19 98 VAL A C 1
ATOM 756 O O . VAL A 1 98 ? -7.357 7.608 8.653 1.00 98.19 98 VAL A O 1
ATOM 759 N N . ASP A 1 99 ? -7.135 9.413 9.967 1.00 96.75 99 ASP A N 1
ATOM 760 C CA . ASP A 1 99 ? -7.986 10.288 9.137 1.00 96.75 99 ASP A CA 1
ATOM 761 C C . ASP A 1 99 ? -7.459 10.405 7.695 1.00 96.75 99 ASP A C 1
ATOM 763 O O . ASP A 1 99 ? -8.204 10.317 6.724 1.00 96.75 99 ASP A O 1
ATOM 767 N N . GLY A 1 100 ? -6.137 10.549 7.541 1.00 97.81 100 GLY A N 1
ATOM 768 C CA . GLY A 1 100 ? -5.501 10.578 6.221 1.00 97.81 100 GLY A CA 1
ATOM 769 C C . GLY A 1 100 ? -5.552 9.221 5.517 1.00 97.81 100 GLY A C 1
ATOM 770 O O . GLY A 1 100 ? -5.719 9.158 4.303 1.00 97.81 100 GLY A O 1
ATOM 771 N N . ALA A 1 101 ? -5.451 8.127 6.278 1.00 98.56 101 ALA A N 1
ATOM 772 C CA . ALA A 1 101 ? -5.556 6.785 5.720 1.00 98.56 101 ALA A CA 1
ATOM 773 C C . ALA A 1 101 ? -6.953 6.504 5.151 1.00 98.56 101 ALA A C 1
ATOM 775 O O . ALA A 1 101 ? -7.057 5.894 4.090 1.00 98.56 101 ALA A O 1
ATOM 776 N N . GLU A 1 102 ? -8.009 6.964 5.828 1.00 98.62 102 GLU A N 1
ATOM 777 C CA . GLU A 1 102 ? -9.393 6.797 5.380 1.00 98.62 102 GLU A CA 1
ATOM 778 C C . GLU A 1 102 ? -9.607 7.383 3.980 1.00 98.62 102 GLU A C 1
ATOM 780 O O . GLU A 1 102 ? -10.124 6.691 3.106 1.00 98.62 102 GLU A O 1
ATOM 785 N N . GLY A 1 103 ? -9.144 8.614 3.734 1.00 98.44 103 GLY A N 1
ATOM 786 C CA . GLY A 1 103 ? -9.274 9.262 2.424 1.00 98.44 103 GLY A CA 1
ATOM 787 C C . GLY A 1 103 ? -8.568 8.499 1.297 1.00 98.44 103 GLY A C 1
ATOM 788 O O . GLY A 1 103 ? -9.124 8.318 0.215 1.00 98.44 103 GLY A O 1
ATOM 789 N N . GLU A 1 104 ? -7.368 7.984 1.558 1.00 98.69 104 GLU A N 1
ATOM 790 C CA . GLU A 1 104 ? -6.604 7.189 0.589 1.00 98.69 104 GLU A CA 1
ATOM 791 C C . GLU A 1 104 ? -7.264 5.818 0.318 1.00 98.69 104 GLU A C 1
ATOM 793 O O . GLU A 1 104 ? -7.343 5.349 -0.825 1.00 98.69 104 GLU A O 1
ATOM 798 N N . PHE A 1 105 ? -7.822 5.172 1.347 1.00 98.69 105 PHE A N 1
ATOM 799 C CA . PHE A 1 105 ? -8.593 3.940 1.163 1.00 98.69 105 PHE A CA 1
ATOM 800 C C . PHE A 1 105 ? -9.946 4.181 0.488 1.00 98.69 105 PHE A C 1
ATOM 802 O O . PHE A 1 105 ? -10.400 3.314 -0.256 1.00 98.69 105 PHE A O 1
ATOM 809 N N . ALA A 1 106 ? -10.561 5.351 0.668 1.00 98.56 106 ALA A N 1
ATOM 810 C CA . ALA A 1 106 ? -11.774 5.738 -0.046 1.00 98.56 106 ALA A CA 1
ATOM 811 C C . ALA A 1 106 ? -11.499 5.891 -1.547 1.00 98.56 106 ALA A C 1
ATOM 813 O O . ALA A 1 106 ? -12.216 5.306 -2.353 1.00 98.56 106 ALA A O 1
ATOM 814 N N . ALA A 1 107 ? -10.402 6.552 -1.927 1.00 98.25 107 ALA A N 1
ATOM 815 C CA . ALA A 1 107 ? -9.972 6.626 -3.326 1.00 98.25 107 ALA A CA 1
ATOM 816 C C . ALA A 1 107 ? -9.681 5.231 -3.917 1.00 98.25 107 ALA A C 1
ATOM 818 O O . ALA A 1 107 ? -10.032 4.940 -5.060 1.00 98.25 107 ALA A O 1
ATOM 819 N N . THR A 1 108 ? -9.098 4.329 -3.120 1.00 98.31 108 THR A N 1
ATOM 820 C CA . THR A 1 108 ? -8.915 2.921 -3.517 1.00 98.31 108 THR A CA 1
ATOM 821 C C . THR A 1 108 ? -10.262 2.220 -3.742 1.00 98.31 108 THR A C 1
ATOM 823 O O . THR A 1 108 ? -10.432 1.488 -4.716 1.00 98.31 108 THR A O 1
ATOM 826 N N . TYR A 1 109 ? -11.233 2.436 -2.850 1.00 98.31 109 TYR A N 1
ATOM 827 C CA . TYR A 1 109 ? -12.579 1.873 -2.954 1.00 98.31 109 TYR A CA 1
ATOM 828 C C . TYR A 1 109 ? -13.338 2.388 -4.182 1.00 98.31 109 TYR A C 1
ATOM 830 O O . TYR A 1 109 ? -14.037 1.612 -4.828 1.00 98.31 109 TYR A O 1
ATOM 838 N N . GLU A 1 110 ? -13.181 3.663 -4.541 1.00 98.19 110 GLU A N 1
ATOM 839 C CA . GLU A 1 110 ? -13.782 4.231 -5.753 1.00 98.19 110 GLU A CA 1
ATOM 840 C C . GLU A 1 110 ? -13.292 3.524 -7.022 1.00 98.19 110 GLU A C 1
ATOM 842 O O . GLU A 1 110 ? -14.089 3.262 -7.925 1.00 98.19 110 GLU A O 1
ATOM 847 N N . ALA A 1 111 ? -12.009 3.154 -7.068 1.00 97.50 111 ALA A N 1
ATOM 848 C CA . ALA A 1 111 ? -11.444 2.375 -8.166 1.00 97.50 111 ALA A CA 1
ATOM 849 C C . ALA A 1 111 ? -11.884 0.901 -8.146 1.00 97.50 111 ALA A C 1
ATOM 851 O O . ALA A 1 111 ? -12.038 0.285 -9.200 1.00 97.50 111 ALA A O 1
ATOM 852 N N . LEU A 1 112 ? -12.082 0.328 -6.954 1.00 96.38 112 LEU A N 1
ATOM 853 C CA . LEU A 1 112 ? -12.339 -1.099 -6.744 1.00 96.38 112 LEU A CA 1
ATOM 854 C C . LEU A 1 112 ? -13.545 -1.355 -5.817 1.00 96.38 112 LEU A C 1
ATOM 856 O O . LEU A 1 112 ? -13.401 -1.978 -4.760 1.00 96.38 112 LEU A O 1
ATOM 860 N N . PRO A 1 113 ? -14.770 -0.950 -6.199 1.00 95.56 113 PRO A N 1
ATOM 861 C CA . PRO A 1 113 ? -15.930 -1.045 -5.308 1.00 95.56 113 PRO A CA 1
ATOM 862 C C . PRO A 1 113 ? -16.364 -2.494 -5.031 1.00 95.56 113 PRO A C 1
ATOM 864 O O . PRO A 1 113 ? -17.037 -2.780 -4.036 1.00 95.56 113 PRO A O 1
ATOM 867 N N . GLY A 1 114 ? -15.986 -3.435 -5.902 1.00 97.00 114 GLY A N 1
ATOM 868 C CA . GLY A 1 114 ? -16.243 -4.865 -5.724 1.00 97.00 114 GLY A CA 1
ATOM 869 C C . GLY A 1 114 ? -15.356 -5.515 -4.661 1.00 97.00 114 GLY A C 1
ATOM 870 O O . GLY A 1 114 ? -15.796 -6.448 -3.989 1.00 97.00 114 GLY A O 1
ATOM 871 N N . GLU A 1 115 ? -14.158 -4.979 -4.434 1.00 97.25 115 GLU A N 1
ATOM 872 C CA . GLU A 1 115 ? -13.126 -5.627 -3.627 1.00 97.25 115 GLU A CA 1
ATOM 873 C C . GLU A 1 115 ? -13.388 -5.533 -2.122 1.00 97.25 115 GLU A C 1
ATOM 875 O O . GLU A 1 115 ? -13.944 -4.559 -1.607 1.00 97.25 115 GLU A O 1
ATOM 880 N N . VAL A 1 116 ? -12.969 -6.569 -1.392 1.00 97.25 116 VAL A N 1
ATOM 881 C CA . VAL A 1 116 ? -13.131 -6.647 0.071 1.00 97.25 116 VAL A CA 1
ATOM 882 C C . VAL A 1 116 ? -12.035 -5.863 0.795 1.00 97.25 116 VAL A C 1
ATOM 884 O O . VAL A 1 116 ? -12.299 -5.238 1.820 1.00 97.25 116 VAL A O 1
ATOM 887 N N . ALA A 1 117 ? -10.816 -5.849 0.252 1.00 97.00 117 ALA A N 1
ATOM 888 C CA . ALA A 1 117 ? -9.660 -5.207 0.875 1.00 97.00 117 ALA A CA 1
ATOM 889 C C . ALA A 1 117 ? -9.875 -3.715 1.224 1.00 97.00 117 ALA A C 1
ATOM 891 O O . ALA A 1 117 ? -9.689 -3.365 2.394 1.00 97.00 117 ALA A O 1
ATOM 892 N N . PRO A 1 118 ? -10.313 -2.834 0.298 1.00 97.88 118 PRO A N 1
ATOM 893 C CA . PRO A 1 118 ? -10.561 -1.431 0.633 1.00 97.88 118 PRO A CA 1
ATOM 894 C C . PRO A 1 118 ? -11.728 -1.249 1.616 1.00 97.88 118 PRO A C 1
ATOM 896 O O . PRO A 1 118 ? -11.665 -0.374 2.475 1.00 97.88 118 PRO A O 1
ATOM 899 N N . LYS A 1 119 ? -12.752 -2.113 1.576 1.00 98.31 119 LYS A N 1
ATOM 900 C CA . LYS A 1 119 ? -13.875 -2.077 2.532 1.00 98.31 119 LYS A CA 1
ATOM 901 C C . LYS A 1 119 ? -13.419 -2.387 3.956 1.00 98.31 119 LYS A C 1
ATOM 903 O O . LYS A 1 119 ? -13.820 -1.695 4.886 1.00 98.31 119 LYS A O 1
ATOM 908 N N . LEU A 1 120 ? -12.560 -3.395 4.128 1.00 97.88 120 LEU A N 1
ATOM 909 C CA . LEU A 1 120 ? -11.980 -3.729 5.434 1.00 97.88 120 LEU A CA 1
ATOM 910 C C . LEU A 1 120 ? -11.096 -2.598 5.965 1.00 97.88 120 LEU A C 1
ATOM 912 O O . LEU A 1 120 ? -11.160 -2.274 7.149 1.00 97.88 120 LEU A O 1
ATOM 916 N N . ALA A 1 121 ? -10.295 -1.978 5.097 1.00 98.38 121 ALA A N 1
ATOM 917 C CA . ALA A 1 121 ? -9.449 -0.855 5.481 1.00 98.38 121 ALA A CA 1
ATOM 918 C C . ALA A 1 121 ? -10.279 0.365 5.930 1.00 98.38 121 ALA A C 1
ATOM 920 O O . ALA A 1 121 ? -9.971 0.968 6.959 1.00 98.38 121 ALA A O 1
ATOM 921 N N . LEU A 1 122 ? -11.364 0.680 5.216 1.00 98.62 122 LEU A N 1
ATOM 922 C CA . LEU A 1 122 ? -12.311 1.735 5.592 1.00 98.62 122 LEU A CA 1
ATOM 923 C C . LEU A 1 122 ? -13.050 1.417 6.896 1.00 98.62 122 LEU A C 1
ATOM 925 O O . LEU A 1 122 ? -13.123 2.273 7.773 1.00 98.62 122 LEU A O 1
ATOM 929 N N . GLY A 1 123 ? -13.530 0.181 7.063 1.00 98.25 123 GLY A N 1
ATOM 930 C CA . GLY A 1 123 ? -14.166 -0.268 8.305 1.00 98.25 123 GLY A CA 1
ATOM 931 C C . GLY A 1 123 ? -13.249 -0.097 9.515 1.00 98.25 123 GLY A C 1
ATOM 932 O O . GLY A 1 123 ? -13.659 0.468 10.526 1.00 98.25 123 GLY A O 1
ATOM 933 N N . TYR A 1 124 ? -11.974 -0.478 9.379 1.00 98.38 124 TYR A N 1
ATOM 934 C CA . TYR A 1 124 ? -10.977 -0.249 10.423 1.00 98.38 124 TYR A CA 1
ATOM 935 C C . TYR A 1 124 ? -10.800 1.239 10.757 1.00 98.38 124 TYR A C 1
ATOM 937 O O . TYR A 1 124 ? -10.716 1.599 11.932 1.00 98.38 124 TYR A O 1
ATOM 945 N N . CYS A 1 125 ? -10.720 2.106 9.742 1.00 98.50 125 CYS A N 1
ATOM 946 C CA . CYS A 1 125 ? -10.569 3.543 9.968 1.00 98.50 125 CYS A CA 1
ATOM 947 C C . CYS A 1 125 ? -11.780 4.107 10.718 1.00 98.50 125 CYS A C 1
ATOM 949 O O . CYS A 1 125 ? -11.599 4.783 11.729 1.00 98.50 125 CYS A O 1
ATOM 951 N N . ALA A 1 126 ? -12.994 3.751 10.294 1.00 97.81 126 ALA A N 1
ATOM 952 C CA . ALA A 1 126 ? -14.228 4.185 10.939 1.00 97.81 126 ALA A CA 1
ATOM 953 C C . ALA A 1 126 ? -14.299 3.751 12.413 1.00 97.81 126 ALA A C 1
ATOM 955 O O . ALA A 1 126 ? -14.566 4.577 13.287 1.00 97.81 126 ALA A O 1
ATOM 956 N N . GLU A 1 127 ? -14.003 2.482 12.714 1.00 97.88 127 GLU A N 1
ATOM 957 C CA . GLU A 1 127 ? -13.985 1.971 14.091 1.00 97.88 127 GLU A CA 1
ATOM 958 C C . GLU A 1 127 ? -12.941 2.684 14.954 1.00 97.88 127 GLU A C 1
ATOM 960 O O . GLU A 1 127 ? -13.234 3.092 16.080 1.00 97.88 127 GLU A O 1
ATOM 965 N N . TYR A 1 128 ? -11.731 2.871 14.421 1.00 97.44 128 TYR A N 1
ATOM 966 C CA . TYR A 1 128 ? -10.649 3.535 15.137 1.00 97.44 128 TYR A CA 1
ATOM 967 C C . TYR A 1 128 ? -10.992 4.993 15.455 1.00 97.44 128 TYR A C 1
ATOM 969 O O . TYR A 1 128 ? -10.806 5.434 16.587 1.00 97.44 128 TYR A O 1
ATOM 977 N N . LEU A 1 129 ? -11.503 5.745 14.480 1.00 95.38 129 LEU A N 1
ATOM 978 C CA . LEU A 1 129 ? -11.860 7.152 14.661 1.00 95.38 129 LEU A CA 1
ATOM 979 C C . LEU A 1 129 ? -13.047 7.319 15.613 1.00 95.38 129 LEU A C 1
ATOM 981 O O . LEU A 1 129 ? -13.018 8.201 16.473 1.00 95.38 129 LEU A O 1
ATOM 985 N N . ALA A 1 130 ? -14.049 6.441 15.530 1.00 94.75 130 ALA A N 1
ATOM 986 C CA . ALA A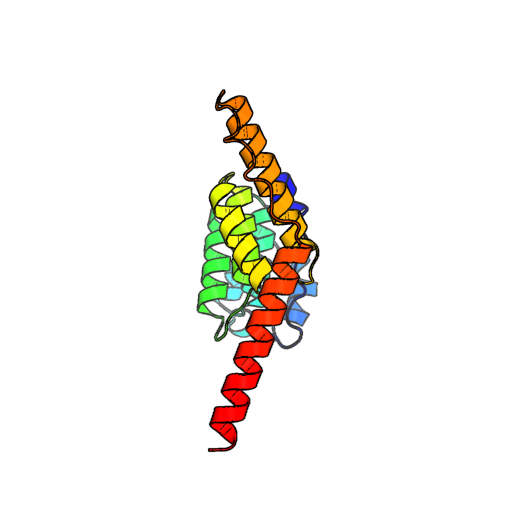 1 130 ? -15.163 6.439 16.470 1.00 94.75 130 ALA A CA 1
ATOM 987 C C . ALA A 1 130 ? -14.688 6.185 17.910 1.00 94.75 130 ALA A C 1
ATOM 989 O O . ALA A 1 130 ? -15.085 6.911 18.821 1.00 94.75 130 ALA A O 1
ATOM 990 N N . GLU A 1 131 ? -13.788 5.221 18.125 1.00 94.56 131 GLU A N 1
ATOM 991 C CA . GLU A 1 131 ? -13.229 4.962 19.456 1.00 94.56 131 GLU A CA 1
ATOM 992 C C . GLU A 1 131 ? -12.417 6.154 19.977 1.00 94.56 131 GLU A C 1
ATOM 994 O O . GLU A 1 131 ? -12.600 6.582 21.115 1.00 94.56 131 GLU A O 1
ATOM 999 N N . ARG A 1 132 ? -11.601 6.781 19.123 1.00 92.50 132 ARG A N 1
ATOM 1000 C CA . ARG A 1 132 ? -10.841 7.992 19.477 1.00 92.50 132 ARG A CA 1
ATOM 1001 C C . ARG A 1 132 ? -11.739 9.154 19.906 1.00 92.50 132 ARG A C 1
ATOM 1003 O O . ARG A 1 132 ? -11.369 9.899 20.814 1.00 92.50 132 ARG A O 1
ATOM 1010 N N . LEU A 1 133 ? -12.906 9.315 19.280 1.00 90.06 133 LEU A N 1
ATOM 1011 C CA . LEU A 1 133 ? -13.896 10.323 19.672 1.00 90.06 133 LEU A CA 1
ATOM 1012 C C . LEU A 1 133 ? -14.531 10.001 21.032 1.00 90.06 133 LEU A C 1
ATOM 1014 O O . LEU A 1 133 ? -14.647 10.899 21.871 1.00 90.06 133 LEU A O 1
ATOM 1018 N N . ARG A 1 134 ? -14.876 8.728 21.280 1.00 88.88 134 ARG A N 1
ATOM 1019 C CA . ARG A 1 134 ? -15.407 8.269 22.577 1.00 88.88 134 ARG A CA 1
ATOM 1020 C C . ARG A 1 134 ? -14.405 8.501 23.705 1.00 88.88 134 ARG A C 1
ATOM 1022 O O . ARG A 1 134 ? -14.775 9.059 24.735 1.00 88.88 134 ARG A O 1
ATOM 1029 N N . GLU A 1 135 ? -13.138 8.147 23.490 1.00 88.69 135 GLU A N 1
ATOM 1030 C CA . GLU A 1 135 ? -12.040 8.388 24.437 1.00 88.69 135 GLU A CA 1
ATOM 1031 C C . GLU A 1 135 ? -11.850 9.881 24.740 1.00 88.69 135 GLU A C 1
ATOM 1033 O O . GLU A 1 135 ? -11.561 10.257 25.875 1.00 88.69 135 GLU A O 1
ATOM 1038 N N . ALA A 1 136 ? -12.042 10.748 23.742 1.00 86.00 136 ALA A N 1
ATOM 1039 C CA . ALA A 1 136 ? -11.963 12.198 23.905 1.00 86.00 136 ALA A CA 1
ATOM 1040 C C . ALA A 1 136 ? -13.178 12.805 24.640 1.00 86.00 136 ALA A C 1
ATOM 1042 O O . ALA A 1 136 ? -13.244 14.023 24.808 1.00 86.00 136 ALA A O 1
ATOM 1043 N N . GLY A 1 137 ? -14.151 11.989 25.069 1.00 75.12 137 GLY A N 1
ATOM 1044 C CA . GLY A 1 137 ? -15.378 12.452 25.721 1.00 75.12 137 GLY A CA 1
ATOM 1045 C C . GLY A 1 137 ? -16.327 13.195 24.777 1.00 75.12 137 GLY A C 1
ATOM 1046 O O . GLY A 1 137 ? -17.271 13.845 25.232 1.00 75.12 137 GLY A O 1
ATOM 1047 N N . VAL A 1 138 ? -16.094 13.111 23.464 1.00 68.19 138 VAL A N 1
ATOM 1048 C CA . VAL A 1 138 ? -16.973 13.682 22.447 1.00 68.19 138 VAL A CA 1
ATOM 1049 C C . VAL A 1 138 ? -18.085 12.669 22.194 1.00 68.19 138 VAL A C 1
ATOM 1051 O O . VAL A 1 138 ? -17.856 11.601 21.631 1.00 68.19 138 VAL A O 1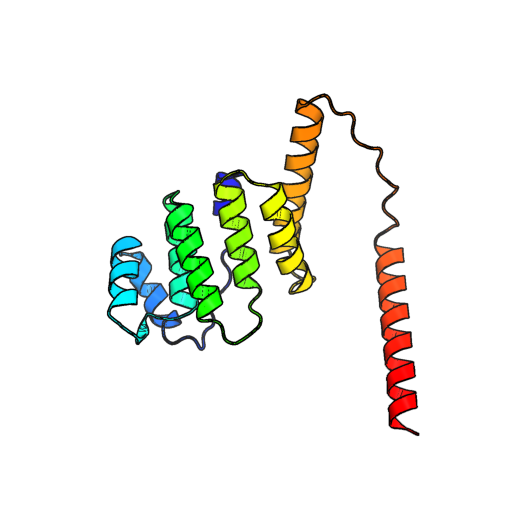
ATOM 1054 N N . ARG A 1 139 ? -19.308 12.985 22.638 1.00 57.56 139 ARG A N 1
ATOM 1055 C CA . ARG A 1 139 ? -20.495 12.179 22.318 1.00 57.56 139 ARG A CA 1
ATOM 1056 C C . ARG A 1 139 ? -20.619 12.089 20.797 1.00 57.56 139 ARG A C 1
ATOM 1058 O O . ARG A 1 139 ? -20.571 13.129 20.141 1.00 57.56 139 ARG A O 1
ATOM 1065 N N . GLU A 1 140 ? -20.784 10.873 20.266 1.00 52.97 140 GLU A N 1
ATOM 1066 C CA . GLU A 1 140 ? -20.979 10.649 18.829 1.00 52.97 140 GLU A CA 1
ATOM 1067 C C . GLU A 1 140 ? -22.003 11.664 18.284 1.00 52.97 140 GLU A C 1
ATOM 1069 O O . GLU A 1 140 ? -23.106 11.768 18.843 1.00 52.97 140 GLU A O 1
ATOM 1074 N N . PRO A 1 141 ? -21.670 12.442 17.233 1.00 54.03 141 PRO A N 1
ATOM 1075 C CA . PRO A 1 141 ? -22.689 13.182 16.514 1.00 54.03 141 PRO A CA 1
ATOM 1076 C C . PRO A 1 141 ? -23.650 12.125 15.983 1.00 54.03 141 PRO A C 1
ATOM 1078 O O . PRO A 1 141 ? -23.229 11.248 15.231 1.00 54.03 141 PRO A O 1
ATOM 1081 N N . GLY A 1 142 ? -24.894 12.154 16.472 1.00 50.09 142 GLY A N 1
ATOM 1082 C CA . GLY A 1 142 ? -25.868 11.090 16.252 1.00 50.09 142 GLY A CA 1
ATOM 1083 C C . GLY A 1 142 ? -25.854 10.635 14.801 1.00 50.09 142 GLY A C 1
ATOM 1084 O O . GLY A 1 142 ? -25.882 11.485 13.906 1.00 50.09 142 GLY A O 1
ATOM 1085 N N . LEU A 1 143 ? -25.765 9.313 14.598 1.00 49.34 143 LEU A N 1
ATOM 1086 C CA . LEU A 1 143 ? -25.911 8.681 13.292 1.00 49.34 143 LEU A CA 1
ATOM 1087 C C . LEU A 1 143 ? -27.014 9.431 12.539 1.00 49.34 143 LEU A C 1
ATOM 1089 O O . LEU A 1 143 ? -28.186 9.354 12.911 1.00 49.34 143 LEU A O 1
ATOM 1093 N N . ARG A 1 144 ? -26.655 10.162 11.477 1.00 52.75 144 ARG A N 1
ATOM 1094 C CA . ARG A 1 144 ? -27.624 10.363 10.404 1.00 52.75 144 ARG A CA 1
ATOM 1095 C C . ARG A 1 144 ? -28.010 8.949 10.021 1.00 52.75 144 ARG A C 1
ATOM 1097 O O . ARG A 1 144 ? -27.108 8.193 9.665 1.00 52.75 144 ARG A O 1
ATOM 1104 N N . GLU A 1 145 ? -29.281 8.585 10.194 1.00 47.84 145 GLU A N 1
ATOM 1105 C CA . GLU A 1 145 ? -29.801 7.303 9.726 1.00 47.84 145 GLU A CA 1
ATOM 1106 C C . GLU A 1 145 ? -29.213 7.072 8.339 1.00 47.84 145 GLU A C 1
ATOM 1108 O O . GLU A 1 145 ? -29.465 7.844 7.407 1.00 47.84 145 GLU A O 1
ATOM 1113 N N . ALA A 1 146 ? -28.304 6.098 8.244 1.00 50.12 146 ALA A N 1
ATOM 1114 C CA . ALA A 1 146 ? -27.711 5.747 6.977 1.00 50.12 146 ALA A CA 1
ATOM 1115 C C . ALA A 1 146 ? -28.895 5.356 6.106 1.00 50.12 146 ALA A C 1
ATOM 1117 O O . ALA A 1 146 ? -29.603 4.399 6.430 1.00 50.12 146 ALA A O 1
ATOM 1118 N N . ARG A 1 147 ? -29.169 6.136 5.051 1.00 52.00 147 ARG A N 1
ATOM 1119 C CA . ARG A 1 147 ? -30.168 5.703 4.079 1.00 52.00 147 ARG A CA 1
ATOM 1120 C C . ARG A 1 147 ? -29.765 4.290 3.666 1.00 52.00 147 ARG A C 1
ATOM 1122 O O . ARG A 1 147 ? -28.583 4.093 3.367 1.00 52.00 147 ARG A O 1
ATOM 1129 N N . PRO A 1 148 ? -30.693 3.322 3.704 1.00 44.31 148 PRO A N 1
ATOM 1130 C CA . PRO A 1 148 ? -30.361 1.937 3.423 1.00 44.31 148 PRO A CA 1
ATOM 1131 C C . PRO A 1 148 ? -29.594 1.865 2.103 1.00 44.31 148 PRO A C 1
ATOM 1133 O O . PRO A 1 148 ? -29.956 2.534 1.135 1.00 44.31 148 PRO A O 1
ATOM 1136 N N . VAL A 1 149 ? -28.501 1.099 2.096 1.00 56.00 149 VAL A N 1
ATOM 1137 C CA . VAL A 1 149 ? -27.553 0.992 0.970 1.00 56.00 149 VAL A CA 1
ATOM 1138 C C . VAL A 1 149 ? -28.277 0.662 -0.343 1.00 56.00 149 VAL A C 1
ATOM 1140 O O . VAL A 1 149 ? -27.888 1.143 -1.405 1.00 56.00 149 VAL A O 1
ATOM 1143 N N . GLU A 1 150 ? -29.391 -0.061 -0.248 1.00 52.00 150 GLU A N 1
ATOM 1144 C CA . GLU A 1 150 ? -30.323 -0.375 -1.336 1.00 52.00 150 GLU A CA 1
ATOM 1145 C C . GLU A 1 150 ? -30.889 0.888 -2.008 1.00 52.00 150 GLU A C 1
ATOM 1147 O O . GLU A 1 150 ? -30.779 1.046 -3.220 1.00 52.00 150 GLU A O 1
ATOM 1152 N N . ALA A 1 151 ? -31.356 1.870 -1.230 1.00 49.12 151 ALA A N 1
ATOM 1153 C CA . ALA A 1 151 ? -31.891 3.126 -1.759 1.00 49.12 151 ALA A CA 1
ATOM 1154 C C . ALA A 1 151 ? -30.817 3.998 -2.440 1.00 49.12 151 ALA A C 1
ATOM 1156 O O . ALA A 1 151 ? -31.127 4.840 -3.286 1.00 49.12 151 ALA A O 1
ATOM 1157 N N . GLN A 1 152 ? -29.545 3.824 -2.068 1.00 52.53 152 GLN A N 1
ATOM 1158 C CA . GLN A 1 152 ? -28.422 4.546 -2.666 1.00 52.53 152 GLN A CA 1
ATOM 1159 C C . GLN A 1 152 ? -27.943 3.875 -3.962 1.00 52.53 152 GLN A C 1
ATOM 1161 O O . GLN A 1 152 ? -27.626 4.574 -4.927 1.00 52.53 152 GLN A O 1
ATOM 1166 N N . ALA A 1 153 ? -27.970 2.541 -4.006 1.00 52.69 153 ALA A N 1
ATOM 1167 C CA . ALA A 1 153 ? -27.716 1.754 -5.207 1.00 52.69 153 ALA A CA 1
ATOM 1168 C C . ALA A 1 153 ? -28.797 1.987 -6.275 1.00 52.69 153 ALA A C 1
ATOM 1170 O O . ALA A 1 153 ? -28.457 2.226 -7.435 1.00 52.69 153 ALA A O 1
ATOM 1171 N N . ASP A 1 154 ? -30.073 2.031 -5.883 1.00 58.31 154 ASP A N 1
ATOM 1172 C CA . ASP A 1 154 ? -31.193 2.307 -6.791 1.00 58.31 154 ASP A CA 1
ATOM 1173 C C . ASP A 1 154 ? -31.116 3.721 -7.379 1.00 58.31 154 ASP A C 1
ATOM 1175 O O . ASP A 1 154 ? -31.312 3.919 -8.579 1.00 58.31 154 ASP A O 1
ATOM 1179 N N . ALA A 1 155 ? -30.739 4.712 -6.566 1.00 55.69 155 ALA A N 1
ATOM 1180 C CA . ALA A 1 155 ? -30.541 6.083 -7.032 1.00 55.69 155 ALA A CA 1
ATOM 1181 C C . ALA A 1 155 ? -29.358 6.207 -8.012 1.00 55.69 155 ALA A C 1
ATOM 1183 O O . ALA A 1 155 ? -29.452 6.924 -9.009 1.00 55.69 155 ALA A O 1
ATOM 1184 N N . GLN A 1 156 ? -28.251 5.495 -7.771 1.00 59.81 156 GLN A N 1
ATOM 1185 C CA . GLN A 1 156 ? -27.108 5.463 -8.693 1.00 59.81 156 GLN A CA 1
ATOM 1186 C C . GLN A 1 156 ? -27.419 4.690 -9.981 1.00 59.81 156 GLN A C 1
ATOM 1188 O O . GLN A 1 156 ? -26.970 5.095 -11.056 1.00 59.81 156 GLN A O 1
ATOM 1193 N N . ALA A 1 157 ? -28.203 3.614 -9.903 1.00 55.25 157 ALA A N 1
ATOM 1194 C CA . ALA A 1 157 ? -28.677 2.875 -11.068 1.00 55.25 157 ALA A CA 1
ATOM 1195 C C . ALA A 1 157 ? -29.616 3.734 -11.929 1.00 55.25 157 ALA A C 1
ATOM 1197 O O . ALA A 1 157 ? -29.426 3.812 -13.143 1.00 55.25 157 ALA A O 1
ATOM 1198 N N . ALA A 1 158 ? -30.551 4.458 -11.305 1.00 63.62 158 ALA A N 1
ATOM 1199 C CA . ALA A 1 158 ? -31.442 5.397 -11.984 1.00 63.62 158 ALA A CA 1
ATOM 1200 C C . ALA A 1 158 ? -30.671 6.553 -12.646 1.00 63.62 158 ALA A C 1
ATOM 1202 O O . ALA A 1 158 ? -30.941 6.897 -13.796 1.00 63.62 158 ALA A O 1
ATOM 1203 N N . ALA A 1 159 ? -29.654 7.103 -11.974 1.00 63.25 159 ALA A N 1
ATOM 1204 C CA . ALA A 1 159 ? -28.803 8.153 -12.537 1.00 63.25 159 ALA A CA 1
ATOM 1205 C C . ALA A 1 159 ? -27.989 7.667 -13.752 1.00 63.25 159 ALA A C 1
ATOM 1207 O O . ALA A 1 159 ? -27.886 8.372 -14.755 1.00 63.25 159 ALA A O 1
ATOM 1208 N N . ARG A 1 160 ? -27.451 6.440 -13.706 1.00 66.62 160 ARG A N 1
ATOM 1209 C CA . ARG A 1 160 ? -26.733 5.829 -14.842 1.00 66.62 160 ARG A CA 1
ATOM 1210 C C . ARG A 1 160 ? -27.663 5.492 -16.009 1.00 66.62 160 ARG A C 1
ATOM 1212 O O . ARG A 1 160 ? -27.244 5.600 -17.159 1.00 66.62 160 ARG A O 1
ATOM 1219 N N . ALA A 1 161 ? -28.909 5.107 -15.729 1.00 62.56 161 ALA A N 1
ATOM 1220 C CA . ALA A 1 161 ? -29.926 4.879 -16.752 1.00 62.56 161 ALA A CA 1
ATOM 1221 C C . ALA A 1 161 ? -30.330 6.189 -17.450 1.00 62.56 161 ALA A C 1
ATOM 1223 O O . ALA A 1 161 ? -30.378 6.225 -18.676 1.00 62.56 161 ALA A O 1
ATOM 1224 N N . GLY A 1 162 ? -30.522 7.274 -16.690 1.00 72.62 162 GLY A N 1
ATOM 1225 C CA . GLY A 1 162 ? -30.785 8.606 -17.244 1.00 72.62 162 GLY A CA 1
ATOM 1226 C C . GLY A 1 162 ? -29.631 9.133 -18.100 1.00 72.62 162 GLY A C 1
ATOM 1227 O O . GLY A 1 162 ? -29.859 9.624 -19.200 1.00 72.62 162 GLY A O 1
ATOM 1228 N N . ALA A 1 163 ? -28.385 8.948 -17.650 1.00 62.59 163 ALA A N 1
ATOM 1229 C CA . ALA A 1 163 ? -27.203 9.332 -18.421 1.00 62.59 163 ALA A CA 1
ATOM 1230 C C . ALA A 1 163 ? -27.074 8.539 -19.735 1.00 62.59 163 ALA A C 1
ATOM 1232 O O . ALA A 1 163 ? -26.761 9.122 -20.766 1.00 62.59 163 ALA A O 1
ATOM 1233 N N . ARG A 1 164 ? -27.372 7.230 -19.730 1.00 63.62 164 ARG A N 1
ATOM 1234 C CA . ARG A 1 164 ? -27.383 6.409 -20.956 1.00 63.62 164 ARG A CA 1
ATOM 1235 C C . ARG A 1 164 ? -28.497 6.792 -21.929 1.00 63.62 164 ARG A C 1
ATOM 1237 O O . ARG A 1 164 ? -28.278 6.692 -23.129 1.00 63.62 164 ARG A O 1
ATOM 1244 N N . ALA A 1 165 ? -29.664 7.201 -21.434 1.00 67.06 165 ALA A N 1
ATOM 1245 C CA . ALA A 1 165 ? -30.766 7.651 -22.282 1.00 67.06 165 ALA A CA 1
ATOM 1246 C C . ALA A 1 165 ? -30.435 8.985 -22.970 1.00 67.06 165 ALA A C 1
ATOM 1248 O O . ALA A 1 165 ? -30.559 9.079 -24.185 1.00 67.06 165 ALA A O 1
ATOM 1249 N N . ALA A 1 166 ? -29.902 9.957 -22.223 1.00 64.50 166 ALA A N 1
ATOM 1250 C CA . ALA A 1 166 ? -29.464 11.239 -22.780 1.00 64.50 166 ALA A CA 1
ATOM 1251 C C . ALA A 1 166 ? -28.338 11.072 -23.818 1.00 64.50 166 ALA A C 1
ATOM 1253 O O . ALA A 1 166 ? -28.356 11.695 -24.872 1.00 64.50 166 ALA A O 1
ATOM 1254 N N . GLN A 1 167 ? -27.392 10.167 -23.550 1.00 59.62 167 GLN A N 1
ATOM 1255 C CA . GLN A 1 167 ? -26.285 9.875 -24.462 1.00 59.62 167 GLN A CA 1
ATOM 1256 C C . GLN A 1 167 ? -26.728 9.095 -25.714 1.00 59.62 167 GLN A C 1
ATOM 1258 O O . GLN A 1 167 ? -26.047 9.137 -26.732 1.00 59.62 167 GLN A O 1
ATOM 1263 N N . ALA A 1 168 ? -27.854 8.376 -25.648 1.00 58.78 168 ALA A N 1
ATOM 1264 C CA . ALA A 1 168 ? -28.464 7.740 -26.810 1.00 58.78 168 ALA A CA 1
ATOM 1265 C C . ALA A 1 168 ? -29.246 8.753 -27.659 1.00 58.78 168 ALA A C 1
ATOM 1267 O O . ALA A 1 168 ? -29.168 8.681 -28.879 1.00 58.78 168 ALA A O 1
ATOM 1268 N N . GLU A 1 169 ? -29.948 9.708 -27.044 1.00 66.19 169 GLU A N 1
ATOM 1269 C CA . GLU A 1 169 ? -30.634 10.794 -27.761 1.00 66.19 169 GLU A CA 1
ATOM 1270 C C . GLU A 1 169 ? -29.639 11.695 -28.514 1.00 66.19 169 GLU A C 1
ATOM 1272 O O . GLU A 1 169 ? -29.854 11.978 -29.687 1.00 66.19 169 GLU A O 1
ATOM 1277 N N . GLU A 1 170 ? -28.493 12.023 -27.910 1.00 61.41 170 GLU A N 1
ATOM 1278 C CA . GLU A 1 170 ? -27.413 12.795 -28.553 1.00 61.41 170 GLU A CA 1
ATOM 1279 C C . GLU A 1 170 ? -26.730 12.052 -29.724 1.00 61.41 170 GLU A C 1
ATOM 1281 O O . GLU A 1 170 ? -26.102 12.672 -30.575 1.00 61.41 170 GLU A O 1
ATOM 1286 N N . PHE A 1 171 ? -26.843 10.720 -29.792 1.00 52.56 171 PHE A N 1
ATOM 1287 C CA . PHE A 1 171 ? -26.231 9.906 -30.852 1.00 52.56 171 PHE A CA 1
ATOM 1288 C C . PHE A 1 171 ? -27.156 9.687 -32.066 1.00 52.56 171 PHE A C 1
ATOM 1290 O O . PHE A 1 171 ? -26.709 9.153 -33.084 1.00 52.56 171 PHE A O 1
ATOM 1297 N N . TYR A 1 172 ? -28.440 10.051 -31.957 1.00 50.41 172 TYR A N 1
ATOM 1298 C CA . TYR A 1 172 ? -29.450 9.880 -33.011 1.00 50.41 172 TYR A CA 1
ATOM 1299 C C . TYR A 1 172 ? -30.073 11.202 -33.513 1.00 50.41 172 TYR A C 1
ATOM 1301 O O . TYR A 1 172 ? -30.937 11.139 -34.393 1.00 50.41 172 TYR A O 1
ATOM 1309 N N . GLU A 1 173 ? -29.631 12.365 -33.017 1.00 50.19 173 GLU A N 1
ATOM 1310 C CA . GLU A 1 173 ? -29.831 13.689 -33.649 1.00 50.19 173 GLU A CA 1
ATOM 1311 C C . GLU A 1 173 ? -28.670 14.054 -34.589 1.00 50.19 173 GLU A C 1
ATOM 1313 O O . GLU A 1 173 ? -28.952 14.651 -35.657 1.00 50.19 173 GLU A O 1
#

Organism: NCBI:txid285562

InterPro domains:
  IPR011990 Tetratricopeptide-like helical domain superfamily [G3DSA:1.25.40.10] (1-132)
  IPR031636 Protein kinase G, tetratricopeptide repeat containing domain [PF16918] (2-131)

Foldseek 3Di:
DLVVLLVFDDDQDDPPQLCNVVLVVCVVDQLVVLVVCCVVDVSCQALRNLLSSLNRCSVVLNLVSSVVSLVSSVVRDPDDDLVSLVSQLSSCVSVVNLVSSLVSLVSSCVVPVPDPRSVVSNVVSVVVVVVVCVVVVNDPPPPPPDPPVVVVVVVVVVVVVVVVVVVVVVVVD